Protein AF-A0A7X2MKA0-F1 (afdb_monomer_lite)

pLDDT: mean 84.09, std 14.6, range [48.62, 97.94]

Secondary structure (DSSP, 8-state):
----B-----S--TTPPPEEEE--TT--TTTTTTS-S-EEPPTTSTTSPP-S---HHHHHHHHHHHHHHTT----EEEE-THHHHH-

Sequence (87 aa):
MILNARLQTEQSPADSLPILLIHGLFGSLDNLGVLARGLKDVRNHGLSPRSDEMNYAVMAQDMVETLDAHGIDRVAVIGHSMGGKIA

InterPro domains:
  IPR000073 Alpha/beta hydrolase fold-1 [PF00561] (18-87)
  IPR029058 Alpha/Beta hydrolase fold [G3DSA:3.40.50.1820] (2-87)
  IPR029058 Alpha/Beta hydrolase fold [SSF53474] (11-87)

Foldseek 3Di:
DAFAKDDDDDPDPPPDAAEAEEEAPVDDQPPPVVPNDIYIAFEPGDPTHHDPDDDLVVRLVNVVVNCVVVVRPGHHYDYDHRGVSND

Radius of gyration: 12.38 Å; chains: 1; bounding box: 26×25×34 Å

Organism: Enterobacter agglomerans (NCBI:txid549)

Structure (mmCIF, N/CA/C/O backbone):
data_AF-A0A7X2MKA0-F1
#
_entry.id   AF-A0A7X2MKA0-F1
#
loop_
_atom_site.group_PDB
_atom_site.id
_atom_site.type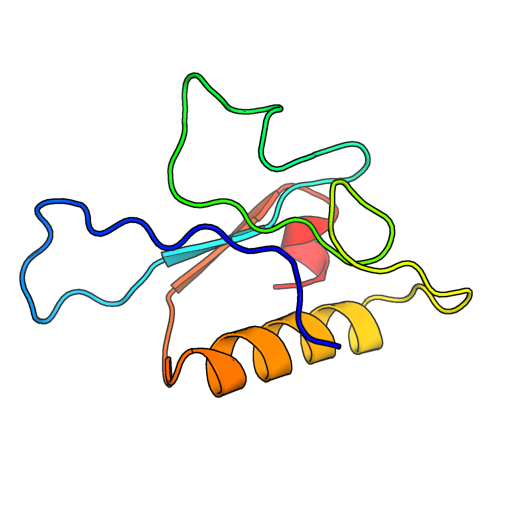_symbol
_atom_site.label_atom_id
_atom_site.label_alt_id
_atom_site.label_comp_id
_atom_site.label_asym_id
_atom_site.label_entity_id
_atom_site.label_seq_id
_atom_site.pdbx_PDB_ins_code
_atom_site.Cartn_x
_atom_site.Cartn_y
_atom_site.Cartn_z
_atom_site.occupancy
_atom_site.B_iso_or_equiv
_atom_site.auth_seq_id
_atom_site.auth_comp_id
_atom_site.auth_asym_id
_atom_site.auth_atom_id
_atom_site.pdbx_PDB_model_num
ATOM 1 N N . MET A 1 1 ? 1.744 -9.022 -3.401 1.00 94.31 1 MET A N 1
ATOM 2 C CA . MET A 1 1 ? 2.760 -9.461 -2.417 1.00 94.31 1 MET A CA 1
ATOM 3 C C . MET A 1 1 ? 2.604 -8.692 -1.111 1.00 94.31 1 MET A C 1
ATOM 5 O O . MET A 1 1 ? 2.168 -7.548 -1.146 1.00 94.31 1 MET A O 1
ATOM 9 N N . ILE A 1 2 ? 3.004 -9.274 0.028 1.00 95.25 2 ILE A N 1
ATOM 10 C CA . ILE A 1 2 ? 2.976 -8.573 1.326 1.00 95.25 2 ILE A CA 1
ATOM 11 C C . ILE A 1 2 ? 4.104 -7.533 1.372 1.00 95.25 2 ILE A C 1
ATOM 13 O O . ILE A 1 2 ? 5.273 -7.861 1.155 1.00 95.25 2 ILE A O 1
ATOM 17 N N . LEU A 1 3 ? 3.741 -6.281 1.641 1.00 94.62 3 LEU A N 1
ATOM 18 C CA . LEU A 1 3 ? 4.654 -5.142 1.684 1.00 94.62 3 LEU A CA 1
ATOM 19 C C . LEU A 1 3 ? 5.208 -4.887 3.087 1.00 94.62 3 LEU A C 1
ATOM 21 O O . LEU A 1 3 ? 4.571 -5.192 4.094 1.00 94.62 3 LEU A O 1
ATOM 25 N N . ASN A 1 4 ? 6.374 -4.245 3.149 1.00 91.06 4 ASN A N 1
ATOM 26 C CA . ASN A 1 4 ? 6.913 -3.704 4.386 1.00 91.06 4 ASN A CA 1
ATOM 27 C C . ASN A 1 4 ? 6.054 -2.516 4.856 1.00 91.06 4 ASN A C 1
ATOM 29 O O . ASN A 1 4 ? 5.965 -1.477 4.195 1.00 91.06 4 ASN A O 1
ATOM 33 N N . ALA A 1 5 ? 5.412 -2.681 6.010 1.00 87.94 5 ALA A N 1
ATOM 34 C CA . ALA A 1 5 ? 4.475 -1.721 6.572 1.00 87.94 5 ALA A CA 1
ATOM 35 C C . ALA A 1 5 ? 4.731 -1.509 8.067 1.00 87.94 5 ALA A C 1
ATOM 37 O O . ALA A 1 5 ? 4.991 -2.460 8.803 1.00 87.94 5 ALA A O 1
ATOM 38 N N . ARG A 1 6 ? 4.590 -0.264 8.535 1.00 85.06 6 ARG A N 1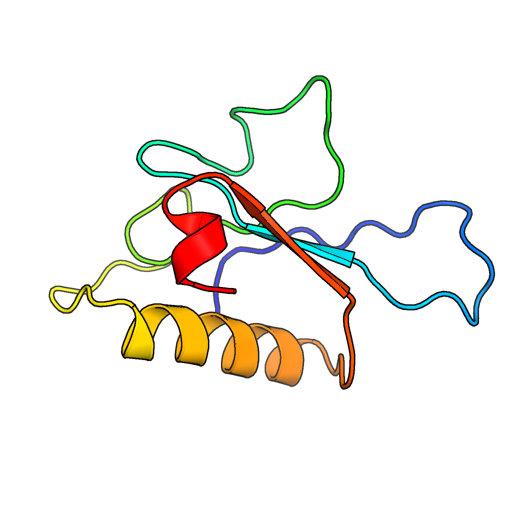
ATOM 39 C CA . ARG A 1 6 ? 4.560 0.054 9.968 1.00 85.06 6 ARG A CA 1
ATOM 40 C C . ARG A 1 6 ? 3.123 0.312 10.406 1.00 85.06 6 ARG A C 1
ATOM 42 O O . ARG A 1 6 ? 2.494 1.262 9.946 1.00 85.06 6 ARG A O 1
ATOM 49 N N . LEU A 1 7 ? 2.632 -0.508 11.331 1.00 83.69 7 LEU A N 1
ATOM 50 C CA . LEU A 1 7 ? 1.391 -0.242 12.053 1.00 83.69 7 LEU A CA 1
ATOM 51 C C . LEU A 1 7 ? 1.707 0.642 13.258 1.00 83.69 7 LEU A C 1
ATOM 53 O O . LEU A 1 7 ? 2.594 0.322 14.049 1.00 83.69 7 LEU A O 1
ATOM 57 N N . GLN A 1 8 ? 0.999 1.759 13.379 1.00 78.69 8 GLN A N 1
ATOM 58 C CA . GLN A 1 8 ? 1.162 2.695 14.482 1.00 78.69 8 GLN A CA 1
ATOM 59 C C . GLN A 1 8 ? -0.206 2.993 15.079 1.00 78.69 8 GLN A C 1
ATOM 61 O O . GLN A 1 8 ? -1.082 3.542 14.411 1.00 78.69 8 GLN A O 1
ATOM 66 N N . THR A 1 9 ? -0.380 2.606 16.337 1.00 70.31 9 THR A N 1
ATOM 67 C CA . THR A 1 9 ? -1.577 2.922 17.109 1.00 70.31 9 THR A CA 1
ATOM 68 C C . THR A 1 9 ? -1.372 4.295 17.732 1.00 70.31 9 THR A C 1
ATOM 70 O O . THR A 1 9 ? -0.737 4.428 18.775 1.00 70.31 9 THR A O 1
ATOM 73 N N . GLU A 1 10 ? -1.862 5.335 17.063 1.00 65.62 10 GLU A N 1
ATOM 74 C CA . GLU A 1 10 ? -2.024 6.647 17.697 1.00 65.62 10 GLU A CA 1
ATOM 75 C C . GLU A 1 10 ? -3.083 6.560 18.810 1.00 65.62 10 GLU A C 1
ATOM 77 O O . GLU A 1 10 ? -3.856 5.601 18.853 1.00 65.62 10 GLU A O 1
ATOM 82 N N . GLN A 1 11 ? -3.172 7.573 19.683 1.00 63.00 11 GLN A N 1
ATOM 83 C CA . GLN A 1 11 ? -4.272 7.748 20.652 1.00 63.00 11 GLN A CA 1
ATOM 84 C C . GLN A 1 11 ? -5.608 8.057 19.944 1.00 63.00 11 GLN A C 1
ATOM 86 O O . GLN A 1 11 ? -6.277 9.051 20.219 1.00 63.00 11 GLN A O 1
ATOM 91 N N . SER A 1 12 ? -5.981 7.232 18.976 1.00 62.97 12 SER A N 1
ATOM 92 C CA . SER A 1 12 ? -7.239 7.326 18.263 1.00 62.97 12 SER A CA 1
ATOM 93 C C . SER A 1 12 ? -8.274 6.470 18.997 1.00 62.97 12 SER A C 1
ATOM 95 O O . SER A 1 12 ? -7.920 5.421 19.543 1.00 62.97 12 SER A O 1
ATOM 97 N N . PRO A 1 13 ? -9.547 6.895 19.053 1.00 67.69 13 PRO A N 1
ATOM 98 C CA . PRO A 1 13 ? -10.617 6.072 19.604 1.00 67.69 13 PRO A CA 1
ATOM 99 C C . PRO A 1 13 ? -10.612 4.676 18.968 1.00 67.69 13 PRO A C 1
ATOM 101 O O . PRO A 1 13 ? -10.323 4.550 17.776 1.00 67.69 13 PRO A O 1
ATOM 104 N N . ALA A 1 14 ? -10.964 3.646 19.743 1.00 64.88 14 ALA A N 1
ATOM 105 C CA . ALA A 1 14 ? -10.959 2.250 19.287 1.00 64.88 14 ALA A CA 1
ATOM 106 C C . ALA A 1 14 ? -11.799 2.013 18.010 1.00 64.88 14 ALA A C 1
ATOM 108 O O . ALA A 1 14 ? -11.487 1.111 17.242 1.00 64.88 14 ALA A O 1
ATOM 109 N N . ASP A 1 15 ? -12.794 2.870 17.752 1.00 68.94 15 ASP A N 1
ATOM 110 C CA . ASP A 1 15 ? -13.686 2.807 16.584 1.00 68.94 15 ASP A CA 1
ATOM 111 C C . ASP A 1 15 ? -13.251 3.697 15.402 1.00 68.94 15 ASP A C 1
ATOM 113 O O . ASP A 1 15 ? -14.003 3.891 14.444 1.00 68.94 15 ASP A O 1
ATOM 117 N N . SER A 1 16 ? -12.060 4.295 15.453 1.00 78.00 16 SER A N 1
ATOM 118 C CA . SER A 1 16 ? -11.566 5.124 14.349 1.00 78.00 16 SER A CA 1
ATOM 119 C C . SER A 1 16 ? -11.107 4.274 13.162 1.00 78.00 16 SER A C 1
ATOM 121 O O . SER A 1 16 ? -10.435 3.255 13.314 1.00 78.00 16 SER A O 1
ATOM 123 N N . LEU A 1 17 ? -11.471 4.705 11.951 1.00 85.06 17 LEU A N 1
ATOM 124 C CA . LEU A 1 17 ? -11.046 4.042 10.723 1.00 85.06 17 LEU A CA 1
ATOM 125 C C . LEU A 1 17 ? -9.525 4.221 10.541 1.00 85.06 17 LEU A C 1
ATOM 127 O O . LEU A 1 17 ? -9.068 5.369 10.508 1.00 85.06 17 LEU A O 1
ATOM 131 N N . PRO A 1 18 ? -8.738 3.140 10.382 1.00 88.38 18 PRO A N 1
ATOM 132 C CA . PRO A 1 18 ? -7.304 3.257 10.153 1.00 88.38 18 PRO A CA 1
ATOM 133 C C . PRO A 1 18 ? -7.002 4.035 8.868 1.00 88.38 18 PRO A C 1
ATOM 135 O O . PRO A 1 18 ? -7.750 3.966 7.891 1.00 88.38 18 PRO A O 1
ATOM 138 N N . ILE A 1 19 ? -5.881 4.756 8.851 1.00 88.00 19 ILE A N 1
ATOM 139 C CA . ILE A 1 19 ? -5.429 5.505 7.675 1.00 88.00 19 ILE A CA 1
ATOM 140 C C . ILE A 1 19 ? -4.263 4.757 7.027 1.00 88.00 19 ILE A C 1
ATOM 142 O O . ILE A 1 19 ? -3.225 4.549 7.652 1.00 88.00 19 ILE A O 1
ATOM 146 N N . LEU A 1 20 ? -4.425 4.389 5.758 1.00 89.56 20 LEU A N 1
ATOM 147 C CA . LEU A 1 20 ? -3.372 3.868 4.898 1.00 89.56 20 LEU A CA 1
ATOM 148 C C . LEU A 1 20 ? -2.663 5.024 4.188 1.00 89.56 20 LEU A C 1
ATOM 150 O O . LEU A 1 20 ? -3.275 5.752 3.406 1.00 89.56 20 LEU A O 1
ATOM 154 N N . LEU A 1 21 ? -1.359 5.162 4.426 1.00 88.56 21 LEU A N 1
ATOM 155 C CA . LEU A 1 21 ? -0.525 6.177 3.787 1.00 88.56 21 LEU A CA 1
ATOM 156 C C . LEU A 1 21 ? 0.418 5.545 2.763 1.00 88.56 21 LEU A C 1
ATOM 158 O O . LEU A 1 21 ? 1.196 4.647 3.093 1.00 88.56 21 LEU A O 1
ATOM 162 N N . ILE A 1 22 ? 0.374 6.051 1.529 1.00 90.56 22 ILE A N 1
ATOM 163 C CA . ILE A 1 22 ? 1.158 5.534 0.399 1.00 90.56 22 ILE A CA 1
ATOM 164 C C . ILE A 1 22 ? 2.090 6.630 -0.131 1.00 90.56 22 ILE A C 1
ATOM 166 O O . ILE A 1 22 ? 1.643 7.698 -0.566 1.00 90.56 22 ILE A O 1
ATOM 170 N N . HIS A 1 23 ? 3.400 6.373 -0.103 1.00 87.12 23 HIS A N 1
ATOM 171 C CA . HIS A 1 23 ? 4.406 7.339 -0.548 1.00 87.12 23 HIS A CA 1
ATOM 172 C C . HIS A 1 23 ? 4.483 7.465 -2.087 1.00 87.12 23 HIS A C 1
ATOM 174 O O . HIS A 1 23 ? 3.968 6.640 -2.841 1.00 87.12 23 HIS A O 1
ATOM 180 N N . GLY A 1 24 ? 5.161 8.517 -2.564 1.00 86.19 24 GLY A N 1
ATOM 181 C CA . GLY A 1 24 ? 5.412 8.766 -3.992 1.00 86.19 24 GLY A CA 1
ATOM 182 C C . GLY A 1 24 ? 6.675 8.084 -4.534 1.00 86.19 24 GLY A C 1
ATOM 183 O O . GLY A 1 24 ? 7.368 7.377 -3.807 1.00 86.19 24 GLY A O 1
ATOM 184 N N . LEU A 1 25 ? 6.997 8.307 -5.811 1.00 83.25 25 LEU A N 1
ATOM 185 C CA . LEU A 1 25 ? 8.222 7.784 -6.434 1.00 83.25 25 LEU A CA 1
ATOM 186 C C . LEU A 1 25 ? 9.471 8.277 -5.679 1.00 83.25 25 LEU A C 1
ATOM 188 O O . LEU A 1 25 ? 9.520 9.443 -5.290 1.00 83.25 25 LEU A O 1
ATOM 192 N N . PHE A 1 26 ? 10.452 7.392 -5.467 1.00 72.00 26 PHE A N 1
ATOM 193 C CA . PHE A 1 26 ? 11.649 7.627 -4.633 1.00 72.00 26 PHE A CA 1
ATOM 194 C C . PHE A 1 26 ? 11.367 7.917 -3.151 1.00 72.00 26 PHE A C 1
ATOM 196 O O . PHE A 1 26 ? 12.272 8.290 -2.405 1.00 72.00 26 PHE A O 1
ATOM 203 N N . GLY A 1 27 ? 10.122 7.734 -2.711 1.00 67.62 27 GLY A N 1
ATOM 204 C CA . GLY A 1 27 ? 9.786 7.681 -1.299 1.00 67.62 27 GLY A CA 1
ATOM 205 C C . GLY A 1 27 ? 10.247 6.372 -0.660 1.00 67.62 27 GLY A C 1
ATOM 206 O O . GLY A 1 27 ? 10.441 5.359 -1.332 1.00 67.62 27 GLY A O 1
ATOM 207 N N . SER A 1 28 ? 10.391 6.417 0.654 1.00 64.94 28 SER A N 1
ATOM 208 C CA . SER A 1 28 ? 10.513 5.264 1.539 1.00 64.94 28 SER A CA 1
ATOM 209 C C . SER A 1 28 ? 9.815 5.605 2.852 1.00 64.94 28 SER A C 1
ATOM 211 O O . SER A 1 28 ? 9.499 6.776 3.107 1.00 64.94 28 SER A O 1
ATOM 213 N N . LEU A 1 29 ? 9.611 4.600 3.698 1.00 58.12 29 LEU A N 1
ATOM 214 C CA . LEU A 1 29 ? 9.093 4.760 5.056 1.00 58.12 29 LEU A CA 1
ATOM 215 C C . LEU A 1 29 ? 9.881 5.804 5.879 1.00 58.12 29 LEU A C 1
ATOM 217 O O . LEU A 1 29 ? 9.300 6.478 6.730 1.00 58.12 29 LEU A O 1
ATOM 221 N N . ASP A 1 30 ? 11.167 6.003 5.568 1.00 61.22 30 ASP A N 1
ATOM 222 C CA . ASP A 1 30 ? 12.075 6.903 6.290 1.00 61.22 30 ASP A CA 1
ATOM 223 C C . ASP A 1 30 ? 12.101 8.349 5.757 1.00 61.22 30 ASP A C 1
ATOM 225 O O . ASP A 1 30 ? 12.459 9.269 6.497 1.00 61.22 30 ASP A O 1
ATOM 229 N N . ASN A 1 31 ? 11.669 8.606 4.513 1.00 56.31 31 ASN A N 1
ATOM 230 C CA . ASN A 1 31 ? 11.733 9.947 3.895 1.00 56.31 31 ASN A CA 1
ATOM 231 C C . ASN A 1 31 ? 10.848 11.007 4.587 1.00 56.31 31 ASN A C 1
ATOM 233 O O . ASN A 1 31 ? 10.934 12.191 4.266 1.00 56.31 31 ASN A O 1
ATOM 237 N N . LEU A 1 32 ? 9.986 10.600 5.521 1.00 50.66 32 LEU A N 1
ATOM 238 C CA . LEU A 1 32 ? 8.999 11.449 6.190 1.00 50.66 32 LEU A CA 1
ATOM 239 C C . LEU A 1 32 ? 9.091 11.353 7.722 1.00 50.66 32 LEU A C 1
ATOM 241 O O . LEU A 1 32 ? 8.085 11.517 8.405 1.00 50.66 32 LEU A O 1
ATOM 245 N N . GLY A 1 33 ? 10.288 11.148 8.284 1.00 48.62 33 GLY A N 1
ATOM 246 C CA . GLY A 1 33 ? 10.514 11.044 9.738 1.00 48.62 33 GLY A CA 1
ATOM 247 C C . GLY A 1 33 ? 9.970 12.204 10.597 1.00 48.62 33 GLY A C 1
ATOM 248 O O . GLY A 1 33 ? 9.751 12.023 11.789 1.00 48.62 33 GLY A O 1
ATOM 249 N N . VAL A 1 34 ? 9.675 13.371 10.007 1.00 49.56 34 VAL A N 1
ATOM 250 C CA . VAL A 1 34 ? 9.044 14.526 10.691 1.00 49.56 34 VAL A CA 1
ATOM 251 C C . VAL A 1 34 ? 7.503 14.495 10.622 1.00 49.56 34 VAL A C 1
ATOM 253 O O . VAL A 1 34 ? 6.826 15.180 11.381 1.00 49.56 34 VAL A O 1
ATOM 256 N N . LEU A 1 35 ? 6.925 13.671 9.746 1.00 51.47 35 LEU A N 1
ATOM 257 C CA . LEU A 1 35 ? 5.482 13.510 9.539 1.00 51.47 35 LEU A CA 1
ATOM 258 C C . LEU A 1 35 ? 5.005 12.075 9.789 1.00 51.47 35 LEU A C 1
ATOM 260 O O . LEU A 1 35 ? 3.916 11.746 9.327 1.00 51.47 35 LEU A O 1
ATOM 264 N N . ALA A 1 36 ? 5.807 11.248 10.476 1.00 49.09 36 ALA A N 1
ATOM 265 C CA . ALA A 1 36 ? 5.663 9.798 10.637 1.00 49.09 36 ALA A CA 1
ATOM 266 C 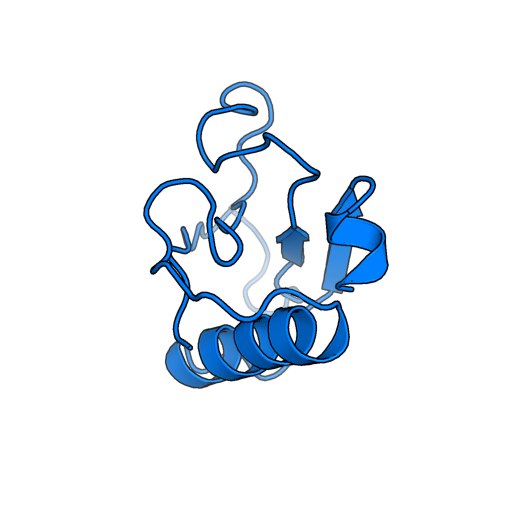C . ALA A 1 36 ? 4.287 9.363 11.178 1.00 49.09 36 ALA A C 1
ATOM 268 O O . ALA A 1 36 ? 4.108 9.023 12.342 1.00 49.09 36 ALA A O 1
ATOM 269 N N . ARG A 1 37 ? 3.314 9.365 10.275 1.00 54.09 37 ARG A N 1
ATOM 270 C CA . ARG A 1 37 ? 2.066 8.622 10.303 1.00 54.09 37 ARG A CA 1
ATOM 271 C C . ARG A 1 37 ? 2.340 7.405 9.416 1.00 54.09 37 ARG A C 1
ATOM 273 O O . ARG A 1 37 ? 2.883 7.587 8.331 1.00 54.09 37 ARG A O 1
ATOM 280 N N . GLY A 1 38 ? 2.060 6.190 9.884 1.00 57.47 38 GLY A N 1
ATOM 281 C CA . GLY A 1 38 ? 2.512 4.919 9.288 1.00 57.47 38 GLY A CA 1
ATOM 282 C C . GLY A 1 38 ? 2.463 4.828 7.754 1.00 57.47 38 GLY A C 1
ATOM 283 O O . GLY A 1 38 ? 1.433 4.494 7.174 1.00 57.47 38 GLY A O 1
ATOM 284 N N . LEU A 1 39 ? 3.596 5.096 7.101 1.00 62.47 39 LEU A N 1
ATOM 285 C CA . LEU A 1 39 ? 3.781 4.916 5.659 1.00 62.47 39 LEU A CA 1
ATOM 286 C C . LEU A 1 39 ? 4.092 3.451 5.351 1.00 62.47 39 LEU A C 1
ATOM 288 O O . LEU A 1 39 ? 4.665 2.749 6.184 1.00 62.47 39 LEU A O 1
ATOM 292 N N . LYS A 1 40 ? 3.737 2.996 4.149 1.00 70.69 40 LYS A N 1
ATOM 293 C CA . LYS A 1 40 ? 4.123 1.676 3.631 1.00 70.69 40 LYS A CA 1
ATOM 294 C C . LYS A 1 40 ? 5.118 1.817 2.493 1.00 70.69 40 LYS A C 1
ATOM 296 O O . LYS A 1 40 ? 4.888 2.635 1.603 1.00 70.69 40 LYS A O 1
ATOM 301 N N . ASP A 1 41 ? 6.168 0.999 2.497 1.00 84.69 41 ASP A N 1
ATOM 302 C CA . ASP A 1 41 ? 7.042 0.870 1.333 1.00 84.69 41 ASP A CA 1
ATOM 303 C C . ASP A 1 41 ? 6.274 0.134 0.230 1.00 84.69 41 ASP A C 1
ATOM 305 O O . ASP A 1 41 ? 5.797 -0.982 0.435 1.00 84.69 41 ASP A O 1
ATOM 309 N N . VAL A 1 42 ? 6.141 0.721 -0.954 1.00 91.38 42 VAL A N 1
ATOM 310 C CA . VAL A 1 42 ? 5.524 0.018 -2.095 1.00 91.38 42 VAL A CA 1
ATOM 311 C C . VAL A 1 42 ? 6.512 -0.971 -2.723 1.00 91.38 42 VAL A C 1
ATOM 313 O O . VAL A 1 42 ? 7.715 -0.901 -2.459 1.00 91.38 42 VAL A O 1
ATOM 316 N N . ARG A 1 43 ? 6.040 -1.884 -3.589 1.00 96.00 43 ARG A N 1
ATOM 317 C CA . ARG A 1 43 ? 6.942 -2.775 -4.342 1.00 96.00 43 ARG A CA 1
ATOM 318 C C . ARG A 1 43 ? 8.096 -1.992 -4.977 1.00 96.00 43 ARG A C 1
ATOM 320 O O . ARG A 1 43 ? 7.945 -0.837 -5.391 1.00 96.00 43 ARG A O 1
ATOM 327 N N . ASN A 1 44 ? 9.265 -2.620 -5.036 1.00 93.44 44 ASN A N 1
ATOM 328 C CA . ASN A 1 44 ? 10.489 -2.013 -5.564 1.00 93.44 44 ASN A CA 1
ATOM 329 C C . ASN A 1 44 ? 11.045 -0.805 -4.775 1.00 93.44 44 ASN A C 1
ATOM 331 O O . ASN A 1 44 ? 12.024 -0.209 -5.227 1.00 93.44 44 ASN A O 1
ATOM 335 N N . HIS A 1 45 ? 10.499 -0.473 -3.601 1.00 91.56 45 HIS A N 1
ATOM 336 C CA . HIS A 1 45 ? 10.968 0.615 -2.736 1.00 91.56 45 HIS A CA 1
ATOM 337 C C . HIS A 1 45 ? 11.284 0.116 -1.321 1.00 91.56 45 HIS A C 1
ATOM 339 O O . HIS A 1 45 ? 10.732 -0.885 -0.870 1.00 91.56 45 HIS A O 1
ATOM 345 N N . GLY A 1 46 ? 12.190 0.820 -0.633 1.00 88.50 46 GLY A N 1
ATOM 346 C CA . GLY A 1 46 ? 12.559 0.542 0.758 1.00 88.50 46 GLY A CA 1
ATOM 347 C C . GLY A 1 46 ? 12.889 -0.930 1.016 1.00 88.50 46 GLY A C 1
ATOM 348 O O . GLY A 1 46 ? 13.704 -1.521 0.297 1.00 88.50 46 GLY A O 1
ATOM 349 N N . LEU A 1 47 ? 12.240 -1.497 2.036 1.00 90.62 47 LEU A N 1
ATOM 350 C CA . LEU A 1 47 ? 12.381 -2.902 2.435 1.00 90.62 47 LEU A CA 1
ATOM 351 C C . LEU A 1 47 ? 11.288 -3.813 1.851 1.00 90.62 47 LEU A C 1
ATOM 353 O O . LEU A 1 47 ? 11.267 -5.008 2.148 1.00 90.62 47 LEU A O 1
ATOM 357 N N . SER A 1 48 ? 10.388 -3.279 1.023 1.00 94.25 48 SER A N 1
ATOM 358 C CA . SER A 1 48 ? 9.399 -4.097 0.323 1.00 94.25 48 SER A CA 1
ATOM 359 C C . SER A 1 48 ? 10.063 -4.964 -0.748 1.00 94.25 48 SER A C 1
ATOM 361 O O . SER A 1 48 ? 11.082 -4.568 -1.333 1.00 94.25 48 SER A O 1
ATOM 363 N N . PRO A 1 49 ? 9.510 -6.154 -1.044 1.00 95.88 49 PRO A N 1
ATOM 364 C CA . PRO A 1 49 ? 10.178 -7.050 -1.966 1.00 95.88 49 PRO A CA 1
ATOM 365 C C . PRO A 1 49 ? 10.187 -6.491 -3.403 1.00 95.88 49 PRO A C 1
ATOM 367 O O . PRO A 1 49 ? 9.427 -5.588 -3.778 1.00 95.88 49 PRO A O 1
ATOM 370 N N . ARG A 1 50 ? 11.138 -6.982 -4.200 1.00 95.62 50 ARG A N 1
ATOM 371 C CA . ARG A 1 50 ? 11.393 -6.528 -5.574 1.00 95.62 50 ARG A CA 1
ATOM 372 C C . ARG A 1 50 ? 10.666 -7.433 -6.571 1.00 95.62 50 ARG A C 1
ATOM 374 O O . ARG A 1 50 ? 10.521 -8.625 -6.325 1.00 95.62 50 ARG A O 1
ATOM 381 N N . SER A 1 51 ? 10.235 -6.857 -7.688 1.00 96.75 51 SER A N 1
ATOM 382 C CA . SER A 1 51 ? 9.614 -7.559 -8.817 1.00 96.75 51 SER A CA 1
ATOM 383 C C . SER A 1 51 ? 10.009 -6.889 -10.134 1.00 96.75 51 SER A C 1
ATOM 385 O O . SER A 1 51 ? 10.244 -5.680 -10.154 1.00 96.75 51 SER A O 1
ATOM 387 N N . ASP A 1 52 ? 10.052 -7.648 -11.225 1.00 97.00 52 ASP A N 1
ATOM 388 C CA . ASP A 1 52 ? 10.218 -7.089 -12.574 1.00 97.00 52 ASP A CA 1
ATOM 389 C C . ASP A 1 52 ? 8.923 -6.432 -13.084 1.00 97.00 52 ASP A C 1
ATOM 391 O O . ASP A 1 52 ? 8.944 -5.602 -13.992 1.00 97.00 52 ASP A O 1
ATOM 395 N N . GLU A 1 53 ? 7.779 -6.772 -12.482 1.00 97.25 53 GLU A N 1
ATOM 396 C CA . GLU A 1 53 ? 6.482 -6.214 -12.843 1.00 97.25 53 GLU A CA 1
ATOM 397 C C . GLU A 1 53 ? 6.143 -4.978 -12.001 1.00 97.25 53 GLU A C 1
ATOM 399 O O . GLU A 1 53 ? 6.013 -5.049 -10.773 1.00 97.25 53 GLU A O 1
ATOM 404 N N . MET A 1 54 ? 5.914 -3.847 -12.674 1.00 95.56 54 MET A N 1
ATOM 405 C CA . MET A 1 54 ? 5.560 -2.591 -12.018 1.00 95.56 54 MET A CA 1
ATOM 406 C C . MET A 1 54 ? 4.514 -1.803 -12.816 1.00 95.56 54 MET A C 1
ATOM 408 O O . MET A 1 54 ? 4.826 -1.068 -13.749 1.00 95.56 54 MET A O 1
ATOM 412 N N . ASN A 1 55 ? 3.249 -1.952 -12.424 1.00 96.75 55 ASN A N 1
ATOM 413 C CA . ASN A 1 55 ? 2.118 -1.171 -12.924 1.00 96.75 55 ASN A CA 1
ATOM 414 C C . ASN A 1 55 ? 1.124 -0.889 -11.782 1.00 96.75 55 ASN A C 1
ATOM 416 O O . ASN A 1 55 ? 1.180 -1.525 -10.731 1.00 96.75 55 ASN A O 1
ATOM 420 N N . TYR A 1 56 ? 0.214 0.069 -11.960 1.00 96.81 56 TYR A N 1
ATOM 421 C CA . TYR A 1 56 ? -0.670 0.490 -10.866 1.00 96.81 56 TYR A CA 1
ATOM 422 C C . TYR A 1 56 ? -1.632 -0.603 -10.393 1.00 96.81 56 TYR A C 1
ATOM 424 O O . TYR A 1 56 ? -1.896 -0.675 -9.198 1.00 96.81 56 TYR A O 1
ATOM 432 N N . ALA A 1 57 ? -2.100 -1.482 -11.284 1.00 97.75 57 ALA A N 1
ATOM 433 C CA . ALA A 1 57 ? -3.030 -2.546 -10.908 1.00 97.75 57 ALA A CA 1
ATOM 434 C C . ALA A 1 57 ? -2.381 -3.526 -9.922 1.00 97.75 57 ALA A C 1
ATOM 436 O O . ALA A 1 57 ? -2.944 -3.825 -8.871 1.00 97.75 57 ALA A O 1
ATOM 437 N N . VAL A 1 58 ? -1.154 -3.962 -10.212 1.00 97.88 58 VAL A N 1
ATOM 438 C CA . VAL A 1 58 ? -0.430 -4.876 -9.321 1.00 97.88 58 VAL A CA 1
ATOM 439 C C . VAL A 1 58 ? 0.025 -4.195 -8.028 1.00 97.88 58 VAL A C 1
ATOM 441 O O . VAL A 1 58 ? 0.028 -4.821 -6.973 1.00 97.88 58 VAL A O 1
ATOM 444 N N . MET A 1 59 ? 0.340 -2.897 -8.068 1.00 96.88 59 MET A N 1
ATOM 445 C CA . MET A 1 59 ? 0.651 -2.126 -6.859 1.00 96.88 59 MET A CA 1
ATOM 446 C C . MET A 1 59 ? -0.570 -1.953 -5.946 1.00 96.88 59 MET A C 1
ATOM 448 O O . MET A 1 59 ? -0.425 -2.024 -4.728 1.00 96.88 59 MET A O 1
ATOM 452 N N . ALA A 1 60 ? -1.761 -1.741 -6.513 1.00 96.88 60 ALA A N 1
ATOM 453 C CA . ALA A 1 60 ? -3.008 -1.685 -5.753 1.00 96.88 60 ALA A CA 1
ATOM 454 C C . ALA A 1 60 ? -3.331 -3.050 -5.128 1.00 96.88 60 ALA A C 1
ATOM 456 O O . ALA A 1 60 ? -3.697 -3.125 -3.956 1.00 96.88 60 ALA A O 1
ATOM 457 N N . GLN A 1 61 ? -3.099 -4.138 -5.870 1.00 97.94 61 GLN A N 1
ATOM 458 C CA . GLN A 1 61 ? -3.282 -5.493 -5.354 1.00 97.94 61 GLN A CA 1
ATOM 459 C C . GLN A 1 61 ? -2.365 -5.791 -4.158 1.00 97.94 61 GLN A C 1
ATOM 461 O O . GLN A 1 61 ? -2.810 -6.389 -3.181 1.00 97.94 61 GLN A O 1
ATOM 466 N N . ASP A 1 62 ? -1.118 -5.311 -4.173 1.00 97.12 62 ASP A N 1
ATOM 467 C CA . ASP A 1 62 ? -0.227 -5.444 -3.014 1.00 97.12 62 ASP A CA 1
ATOM 468 C C . ASP A 1 62 ? -0.766 -4.735 -1.767 1.00 97.12 62 ASP A C 1
ATOM 470 O O . ASP A 1 62 ? -0.546 -5.212 -0.652 1.00 97.12 62 ASP A O 1
ATOM 474 N N . MET A 1 63 ? -1.465 -3.602 -1.928 1.00 95.38 63 MET A N 1
ATOM 475 C CA . MET A 1 63 ? -2.094 -2.914 -0.796 1.00 95.38 63 MET A CA 1
ATOM 476 C C . MET A 1 63 ? -3.166 -3.791 -0.167 1.00 95.38 63 MET A C 1
ATOM 478 O O . MET A 1 63 ? -3.160 -3.949 1.052 1.00 95.38 63 MET A O 1
ATOM 482 N N . VAL A 1 64 ? -4.036 -4.378 -0.992 1.00 96.06 64 VAL A N 1
ATOM 483 C CA . VAL A 1 64 ? -5.106 -5.281 -0.548 1.00 96.06 64 VAL A CA 1
ATOM 484 C C . VAL A 1 64 ? -4.512 -6.486 0.173 1.00 96.06 64 VAL A C 1
ATOM 486 O O . VAL A 1 64 ? -4.811 -6.696 1.341 1.00 96.06 64 VAL A O 1
ATOM 489 N N . GLU A 1 65 ? -3.569 -7.192 -0.454 1.00 96.94 65 GLU A N 1
ATOM 490 C CA . GLU A 1 65 ? -2.922 -8.358 0.162 1.00 96.94 65 GLU A CA 1
ATOM 491 C C . GLU A 1 65 ? -2.231 -8.017 1.489 1.00 96.94 65 GLU A C 1
ATOM 493 O O . GLU A 1 65 ? -2.240 -8.807 2.433 1.00 96.94 65 GLU A O 1
ATOM 498 N N . THR A 1 66 ? -1.627 -6.829 1.585 1.00 95.19 66 THR A N 1
ATOM 499 C CA . THR A 1 66 ? -0.988 -6.378 2.825 1.00 95.19 66 THR A CA 1
ATOM 500 C C . THR A 1 66 ? -2.023 -6.036 3.900 1.00 95.19 66 THR A C 1
ATOM 502 O O . THR A 1 66 ? -1.769 -6.272 5.077 1.00 95.19 66 THR A O 1
ATOM 505 N N . LEU A 1 67 ? -3.169 -5.450 3.543 1.00 94.12 6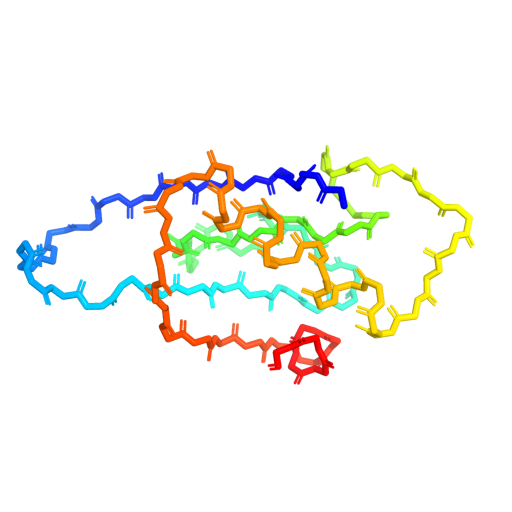7 LEU A N 1
ATOM 506 C CA . LEU A 1 67 ? -4.258 -5.186 4.491 1.00 94.12 67 LEU A CA 1
ATOM 507 C C . LEU A 1 67 ? -4.874 -6.493 5.001 1.00 94.12 67 LEU A C 1
ATOM 509 O O . LEU A 1 67 ? -5.010 -6.652 6.215 1.00 94.12 67 LEU A O 1
ATOM 513 N N . ASP A 1 68 ? -5.125 -7.445 4.102 1.00 95.75 68 ASP A N 1
ATOM 514 C CA . ASP A 1 68 ? -5.648 -8.774 4.425 1.00 95.75 68 ASP A CA 1
ATOM 515 C C . ASP A 1 68 ? -4.707 -9.526 5.378 1.00 95.75 68 ASP A C 1
ATOM 517 O O . ASP A 1 68 ? -5.142 -10.070 6.393 1.00 95.75 68 ASP A O 1
ATOM 521 N N . ALA A 1 69 ? -3.394 -9.487 5.118 1.00 95.25 69 ALA A N 1
ATOM 522 C CA . ALA A 1 69 ? -2.383 -10.106 5.980 1.00 95.25 69 ALA A CA 1
ATOM 523 C C . ALA A 1 69 ? -2.339 -9.513 7.403 1.00 95.25 69 ALA A C 1
ATOM 525 O O . ALA A 1 69 ? -1.874 -10.174 8.333 1.00 95.25 69 ALA A O 1
ATOM 526 N N .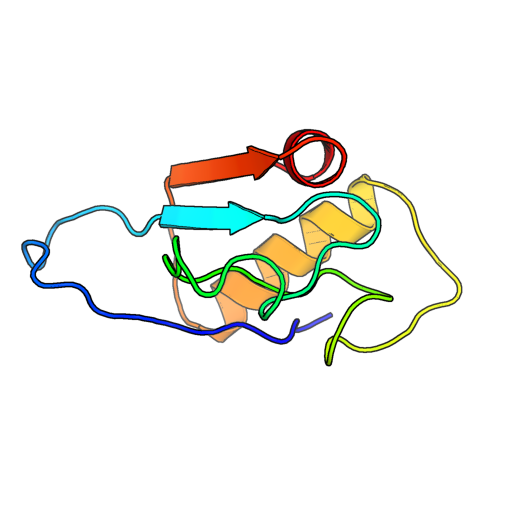 HIS A 1 70 ? -2.821 -8.281 7.581 1.00 91.31 70 HIS A N 1
ATOM 527 C CA . HIS A 1 70 ? -2.940 -7.619 8.880 1.00 91.31 70 HIS A CA 1
ATOM 528 C C . HIS A 1 70 ? -4.363 -7.653 9.461 1.00 91.31 70 HIS A C 1
ATOM 530 O O . HIS A 1 70 ? -4.575 -7.092 10.535 1.00 91.31 70 HIS A O 1
ATOM 536 N N . GLY A 1 71 ? -5.323 -8.303 8.792 1.00 93.06 71 GLY A N 1
ATOM 537 C CA . GLY A 1 71 ? -6.718 -8.368 9.232 1.00 93.06 71 GLY A CA 1
ATOM 538 C C . GLY A 1 71 ? -7.416 -7.005 9.253 1.00 93.06 71 GLY A C 1
ATOM 539 O O . GLY A 1 71 ? -8.212 -6.738 10.151 1.00 93.06 71 GLY A O 1
ATOM 540 N N . ILE A 1 72 ? -7.069 -6.110 8.322 1.00 91.69 72 ILE A N 1
ATOM 541 C CA . ILE A 1 72 ? -7.639 -4.761 8.238 1.00 91.69 72 ILE A CA 1
ATOM 542 C C . ILE A 1 72 ? -8.646 -4.705 7.089 1.00 91.69 72 ILE A C 1
ATOM 544 O O . ILE A 1 72 ? -8.269 -4.528 5.935 1.00 91.69 72 ILE A O 1
ATOM 548 N N . ASP A 1 73 ? -9.933 -4.766 7.422 1.00 91.94 73 ASP A N 1
ATOM 549 C CA . ASP A 1 73 ? -11.001 -4.831 6.414 1.00 91.94 73 ASP A CA 1
ATOM 550 C C . ASP A 1 73 ? -11.286 -3.489 5.726 1.00 91.94 73 ASP A C 1
ATOM 552 O O . ASP A 1 73 ? -11.784 -3.441 4.600 1.00 91.94 73 ASP A O 1
ATOM 556 N N . ARG A 1 74 ? -11.054 -2.368 6.422 1.00 91.88 74 ARG A N 1
ATOM 557 C CA . ARG A 1 74 ? -11.373 -1.026 5.918 1.00 91.88 74 ARG A CA 1
ATOM 558 C C . ARG A 1 74 ? -10.355 0.002 6.373 1.00 91.88 74 ARG A C 1
ATOM 560 O O . ARG A 1 74 ? -9.947 0.013 7.531 1.00 91.88 74 ARG A O 1
ATOM 567 N N . VAL A 1 75 ? -10.022 0.916 5.466 1.00 92.25 75 VAL A N 1
ATOM 568 C CA . VAL A 1 75 ? -9.109 2.037 5.705 1.00 92.25 75 VAL A CA 1
ATOM 569 C C . VAL A 1 75 ? -9.573 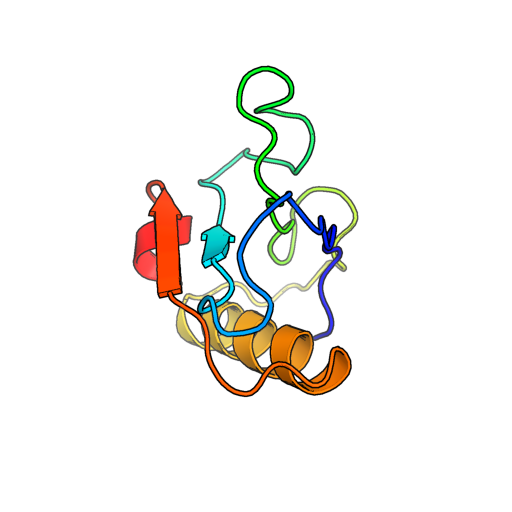3.288 4.963 1.00 92.25 75 VAL A C 1
ATOM 571 O O . VAL A 1 75 ? -10.224 3.196 3.924 1.00 92.25 75 VAL A O 1
ATOM 574 N N . ALA A 1 76 ? -9.199 4.462 5.464 1.00 91.94 76 ALA A N 1
ATOM 575 C CA . ALA A 1 76 ? -9.106 5.664 4.640 1.00 91.94 76 ALA A CA 1
ATOM 576 C C . ALA A 1 76 ? -7.742 5.674 3.944 1.00 91.94 76 ALA A C 1
ATOM 578 O O . ALA A 1 76 ? -6.738 5.351 4.574 1.00 91.94 76 ALA A O 1
ATOM 579 N N . VAL A 1 77 ? -7.677 6.061 2.670 1.00 91.44 77 VAL A N 1
ATOM 580 C CA . VAL A 1 77 ? -6.420 6.045 1.908 1.00 91.44 77 VAL A CA 1
ATOM 581 C C . VAL A 1 77 ? -5.960 7.465 1.606 1.00 91.44 77 VAL A C 1
ATOM 583 O O . VAL A 1 77 ? -6.738 8.301 1.152 1.00 91.44 77 VAL A O 1
ATOM 586 N N . ILE A 1 78 ? -4.679 7.738 1.848 1.00 89.69 78 ILE A N 1
ATOM 587 C CA . ILE A 1 78 ? -4.009 8.976 1.450 1.00 89.69 78 ILE A CA 1
ATOM 588 C C . ILE A 1 78 ? -2.742 8.595 0.684 1.00 89.69 78 ILE A C 1
ATOM 590 O O . ILE A 1 78 ? -1.793 8.045 1.244 1.00 89.69 78 ILE A O 1
ATOM 594 N N . GLY A 1 79 ? -2.722 8.911 -0.607 1.00 90.06 79 GLY A N 1
ATOM 595 C CA . GLY A 1 79 ? -1.590 8.649 -1.488 1.00 90.06 79 GLY A CA 1
ATOM 596 C C . GLY A 1 79 ? -0.949 9.933 -2.009 1.00 90.06 79 GLY A C 1
ATOM 597 O O . GLY A 1 79 ? -1.642 10.845 -2.454 1.00 90.06 79 GLY A O 1
ATOM 598 N N . HIS A 1 80 ? 0.385 10.004 -2.002 1.00 87.62 80 HIS A N 1
ATOM 599 C CA . HIS A 1 80 ? 1.126 11.125 -2.590 1.00 87.62 80 HIS A CA 1
ATOM 600 C C . HIS A 1 80 ? 1.680 10.770 -3.975 1.00 87.62 80 HIS A C 1
ATOM 602 O O . HIS A 1 80 ? 2.447 9.817 -4.113 1.00 87.62 80 HIS A O 1
ATOM 608 N N . SER A 1 81 ? 1.368 11.573 -4.998 1.00 89.69 81 SER A N 1
ATOM 609 C CA . SER A 1 81 ? 1.896 11.421 -6.365 1.00 89.69 81 SER A CA 1
ATOM 610 C C . SER A 1 81 ? 1.690 9.996 -6.912 1.00 89.69 81 SER A C 1
ATOM 612 O O . SER A 1 81 ? 0.550 9.608 -7.152 1.00 89.69 81 SER A O 1
ATOM 614 N N . MET A 1 82 ? 2.749 9.188 -7.065 1.00 92.38 82 MET A N 1
ATOM 615 C CA . MET A 1 82 ? 2.639 7.767 -7.427 1.00 92.38 82 MET A CA 1
ATOM 616 C C . MET A 1 82 ? 1.713 7.003 -6.473 1.00 92.38 82 MET A C 1
ATOM 618 O O . MET A 1 82 ? 0.867 6.255 -6.945 1.00 92.38 82 MET A O 1
ATOM 622 N N . GLY A 1 83 ? 1.811 7.247 -5.164 1.00 91.19 83 GLY A N 1
ATOM 623 C CA . GLY A 1 83 ? 0.926 6.655 -4.164 1.00 91.19 83 GLY A CA 1
ATOM 624 C C . GLY A 1 83 ? -0.540 7.027 -4.362 1.00 91.19 83 GLY A C 1
ATOM 625 O O . GLY A 1 83 ? -1.413 6.210 -4.105 1.00 91.19 83 GLY A O 1
ATOM 626 N N . GLY A 1 84 ? -0.819 8.223 -4.889 1.00 92.12 84 GLY A N 1
ATOM 627 C CA . GLY A 1 84 ? -2.180 8.659 -5.216 1.00 92.12 84 GLY A CA 1
ATOM 628 C C . GLY A 1 84 ? -2.772 7.976 -6.450 1.00 92.12 84 GLY A C 1
ATOM 629 O O . GLY A 1 84 ? -3.977 8.018 -6.630 1.00 92.12 84 GLY A O 1
ATOM 630 N N . LYS A 1 85 ? -1.943 7.352 -7.296 1.00 95.12 85 LYS A N 1
ATOM 631 C CA . LYS A 1 85 ? -2.399 6.516 -8.422 1.00 95.12 85 LYS A CA 1
ATOM 632 C C . LYS A 1 85 ? -2.560 5.040 -8.046 1.00 95.12 85 LYS A C 1
ATOM 634 O O . LYS A 1 85 ? -3.102 4.278 -8.836 1.00 95.12 85 LYS A O 1
ATOM 639 N N . ILE A 1 86 ? -1.998 4.638 -6.905 1.00 94.81 86 ILE A N 1
ATOM 640 C CA . ILE A 1 86 ? -2.148 3.292 -6.336 1.00 94.81 86 ILE A CA 1
ATOM 641 C C . ILE A 1 86 ? -3.441 3.208 -5.518 1.00 94.81 86 ILE A C 1
ATOM 643 O O . ILE A 1 86 ? -4.081 2.162 -5.524 1.00 94.81 86 ILE A O 1
ATOM 647 N N . ALA A 1 87 ? -3.764 4.292 -4.802 1.00 89.75 87 ALA A N 1
ATOM 648 C CA . ALA A 1 87 ? -5.000 4.476 -4.044 1.00 89.75 87 ALA A CA 1
ATOM 649 C C . ALA A 1 87 ? -6.237 4.468 -4.952 1.00 89.75 87 ALA A C 1
ATOM 651 O O . ALA A 1 87 ? -7.254 3.888 -4.514 1.00 89.75 87 ALA A O 1
#